Protein AF-A0A409XTR0-F1 (afdb_monomer_lite)

Sequence (160 aa):
MSTKPEEKLFWGDYSAGKKPHIWFHRLEGKFDNKTPVATKMYRFEKALEPGRWAELWFKNLPATSQVDWDALYTVFTVKWPLQKVVESTHEELLEKLHATMLNKVNIGGMVDRDGDKVYTHVAWADEVQALTDALDDANGYLIPQVHHNIRKKGFALRMS

pLDDT: mean 76.16, std 16.02, range [34.31, 94.94]

Secondary structure (DSSP, 8-state):
---PPP-PPB-SSGGGS--HHHHHHHHHTTS-TTS-HHHHHHHHHHTBPTTSHHHHHHHTS-GGGGT-HHHHHHHHHHHSPPPP-----HHHHHHHHHH----GGGTT-EEEETTEEEEHHHHHHHHHHHHHHHTT-TT--SHHHHGGGGPPPP------

Radius of gyration: 23.77 Å; chains: 1; bounding box: 60×41×59 Å

Organism: Psilocybe cyanescens (NCBI:txid93625)

Structure (mmCIF, N/CA/C/O backbone):
data_AF-A0A409XTR0-F1
#
_entry.id   AF-A0A409XTR0-F1
#
loop_
_atom_site.group_PDB
_atom_site.id
_atom_site.type_symbol
_atom_site.label_atom_id
_atom_site.label_alt_id
_atom_site.label_comp_id
_atom_site.label_asym_id
_atom_site.label_entity_id
_atom_site.label_seq_id
_atom_site.pdbx_PDB_ins_code
_atom_site.Cartn_x
_atom_site.Cartn_y
_atom_site.Cartn_z
_atom_site.occupancy
_atom_site.B_iso_or_equiv
_atom_site.auth_seq_id
_atom_site.auth_comp_id
_atom_site.auth_asym_id
_atom_site.auth_atom_id
_atom_site.pdbx_PDB_model_num
ATOM 1 N N . MET A 1 1 ? -22.143 16.266 -19.331 1.00 34.31 1 MET A N 1
ATOM 2 C CA . MET A 1 1 ? -20.789 15.695 -19.485 1.00 34.31 1 MET A CA 1
ATOM 3 C C . MET A 1 1 ? -20.308 15.281 -18.102 1.00 34.31 1 MET A C 1
ATOM 5 O O . MET A 1 1 ? -20.001 16.158 -17.309 1.00 34.31 1 MET A O 1
ATOM 9 N N . SER A 1 2 ? -20.332 13.987 -17.767 1.00 41.06 2 SER A N 1
ATOM 10 C CA . SER A 1 2 ? -19.719 13.502 -16.522 1.00 41.06 2 SER A CA 1
ATOM 11 C C . SER A 1 2 ? -18.208 13.602 -16.661 1.00 41.06 2 SER A C 1
ATOM 13 O O . SER A 1 2 ? -17.613 12.888 -17.467 1.00 41.06 2 SER A O 1
ATOM 15 N N . THR A 1 3 ? -17.591 14.504 -15.905 1.00 38.25 3 THR A N 1
ATOM 16 C CA . THR A 1 3 ? -16.141 14.560 -15.757 1.00 38.25 3 THR A CA 1
ATOM 17 C C . THR A 1 3 ? -15.700 13.281 -15.056 1.00 38.25 3 THR A C 1
ATOM 19 O O . THR A 1 3 ? -15.962 13.065 -13.874 1.00 38.25 3 THR A O 1
ATOM 22 N N . LYS A 1 4 ? -15.084 12.379 -15.822 1.00 35.50 4 LYS A N 1
ATOM 23 C CA . LYS A 1 4 ? -14.381 11.212 -15.290 1.00 35.50 4 LYS A CA 1
ATOM 24 C C . LYS A 1 4 ? -13.383 11.752 -14.253 1.00 35.50 4 LYS A C 1
ATOM 26 O O . LYS A 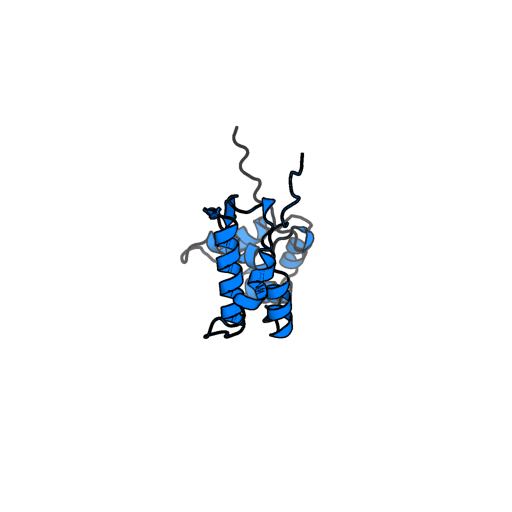1 4 ? -12.641 12.665 -14.615 1.00 35.50 4 LYS A O 1
ATOM 31 N N . PRO A 1 5 ? -13.390 11.292 -12.991 1.00 43.62 5 PRO A N 1
ATOM 32 C CA . PRO A 1 5 ? -12.438 11.794 -12.010 1.00 43.62 5 PRO A CA 1
ATOM 33 C C . PRO A 1 5 ? -11.033 11.564 -12.565 1.00 43.62 5 PRO A C 1
ATOM 35 O O . PRO A 1 5 ? -10.700 10.437 -12.935 1.00 43.62 5 PRO A O 1
ATOM 38 N N . GLU A 1 6 ? -10.258 12.642 -12.702 1.00 51.06 6 GLU A N 1
ATOM 39 C CA . GLU A 1 6 ? -8.883 12.565 -13.186 1.00 51.06 6 GLU A CA 1
ATOM 40 C C . GLU A 1 6 ? -8.128 11.556 -12.329 1.00 51.06 6 GLU A C 1
ATOM 42 O O . GLU A 1 6 ? -8.080 11.645 -11.096 1.00 51.06 6 GLU A O 1
ATOM 47 N N . GLU A 1 7 ? -7.586 10.545 -12.995 1.00 58.50 7 GLU A N 1
ATOM 48 C CA . GLU A 1 7 ? -6.818 9.508 -12.342 1.00 58.50 7 GLU A CA 1
ATOM 49 C C . GLU A 1 7 ? -5.511 10.136 -11.858 1.00 58.50 7 GLU A C 1
ATOM 51 O O . GLU A 1 7 ? -4.559 10.297 -12.613 1.00 58.50 7 GLU A O 1
ATOM 56 N N . LYS A 1 8 ? -5.503 10.578 -10.596 1.00 70.19 8 LYS A N 1
ATOM 57 C CA . LYS A 1 8 ? -4.366 11.286 -10.001 1.00 70.19 8 LYS A CA 1
ATOM 58 C C . LYS A 1 8 ? -3.101 10.437 -10.145 1.00 70.19 8 LYS A C 1
ATOM 60 O O . LYS A 1 8 ? -3.026 9.371 -9.522 1.00 70.19 8 LYS A O 1
ATOM 65 N N . LEU A 1 9 ? -2.109 10.944 -10.873 1.00 84.12 9 LEU A N 1
ATOM 66 C CA . LEU A 1 9 ? -0.785 10.338 -11.015 1.00 84.12 9 LEU A CA 1
ATOM 67 C C . LEU A 1 9 ? -0.054 10.268 -9.660 1.00 84.12 9 LEU A C 1
ATOM 69 O O . LEU A 1 9 ? -0.509 10.814 -8.641 1.00 84.12 9 LEU A O 1
ATOM 73 N N . PHE A 1 10 ? 1.044 9.517 -9.614 1.00 86.38 10 PHE A N 1
ATOM 74 C CA . PHE A 1 10 ? 1.884 9.377 -8.427 1.00 86.38 10 PHE A CA 1
ATOM 75 C C . PHE A 1 10 ? 3.092 10.299 -8.489 1.00 86.38 10 PHE A C 1
ATOM 77 O O . PHE A 1 10 ? 3.895 10.250 -9.417 1.00 86.38 10 PHE A O 1
ATOM 84 N N . TRP A 1 11 ? 3.202 11.153 -7.478 1.00 86.00 11 TRP A N 1
ATOM 85 C CA . TRP A 1 11 ? 4.204 12.214 -7.418 1.00 86.00 11 TRP A CA 1
ATOM 86 C C . TRP A 1 11 ? 5.481 11.761 -6.703 1.00 86.00 11 TRP A C 1
ATOM 88 O O . TRP A 1 11 ? 6.575 12.232 -7.022 1.00 86.00 11 TRP A O 1
ATOM 98 N N . GLY A 1 12 ? 5.357 10.805 -5.777 1.00 77.69 12 GLY A N 1
ATOM 99 C CA . GLY A 1 12 ? 6.469 10.296 -4.971 1.00 77.69 12 GLY A CA 1
ATOM 100 C C . GLY A 1 12 ? 6.767 11.108 -3.714 1.00 77.69 12 GLY A C 1
ATOM 101 O O . GLY A 1 12 ? 7.653 10.726 -2.953 1.00 77.69 12 GLY A O 1
ATOM 102 N N . ASP A 1 13 ? 6.032 12.188 -3.465 1.00 70.50 13 ASP A N 1
ATOM 103 C CA . ASP A 1 13 ? 6.020 12.909 -2.204 1.00 70.50 13 ASP A CA 1
ATOM 104 C C . ASP A 1 13 ? 4.766 12.518 -1.404 1.00 70.50 13 ASP A C 1
ATOM 106 O O . ASP A 1 13 ? 3.659 12.391 -1.927 1.00 70.50 13 ASP A O 1
ATOM 110 N N . TYR A 1 14 ? 4.921 12.306 -0.097 1.00 64.94 14 TYR A N 1
ATOM 111 C CA . TYR A 1 14 ? 3.816 11.964 0.815 1.00 64.94 14 TYR A CA 1
ATOM 112 C C . TYR A 1 14 ? 2.748 13.083 0.923 1.00 64.94 14 TYR A C 1
ATOM 114 O O . TYR A 1 14 ? 1.801 12.969 1.700 1.00 64.94 14 TYR A O 1
ATOM 122 N N . SER A 1 15 ? 2.882 14.159 0.139 1.00 54.28 15 SER A N 1
ATOM 123 C CA . SER A 1 15 ? 2.063 15.373 0.139 1.00 54.28 15 SER A CA 1
ATOM 124 C C . SER A 1 15 ? 0.622 15.140 -0.331 1.00 54.28 15 SER A C 1
ATOM 126 O O . SER A 1 15 ? -0.281 15.863 0.078 1.00 54.28 15 SER A O 1
ATOM 128 N N . ALA A 1 16 ? 0.371 14.095 -1.128 1.00 50.03 16 ALA A N 1
ATOM 129 C CA . ALA A 1 16 ? -0.965 13.772 -1.636 1.00 50.03 16 ALA A CA 1
ATOM 130 C C . ALA A 1 16 ? -1.805 12.878 -0.697 1.00 50.03 16 ALA A C 1
ATOM 132 O O . ALA A 1 16 ? -2.863 12.395 -1.109 1.00 50.03 16 ALA A O 1
ATOM 133 N N . GLY A 1 17 ? -1.325 12.569 0.517 1.00 51.88 17 GLY A N 1
ATOM 134 C CA . GLY A 1 17 ? -1.998 11.651 1.453 1.00 51.88 17 GLY A CA 1
ATOM 135 C C . GLY A 1 17 ? -2.097 10.199 0.956 1.00 51.88 17 GLY A C 1
ATOM 136 O O . GLY A 1 17 ? -2.753 9.361 1.573 1.00 51.88 17 GLY A O 1
ATOM 137 N N . LYS A 1 18 ? -1.452 9.871 -0.171 1.00 59.81 18 LYS A N 1
ATOM 138 C CA . LYS A 1 18 ? -1.415 8.519 -0.731 1.00 59.81 18 LYS A CA 1
ATOM 139 C C . LYS A 1 18 ? -0.289 7.735 -0.069 1.00 59.81 18 LYS A C 1
ATOM 141 O O . LYS A 1 18 ? 0.881 8.041 -0.277 1.00 59.81 18 LYS A O 1
ATOM 146 N N . LYS A 1 19 ? -0.638 6.683 0.672 1.00 78.81 19 LYS A N 1
ATOM 147 C CA . LYS A 1 19 ? 0.328 5.671 1.118 1.00 78.81 19 LYS A CA 1
ATOM 148 C C . LYS A 1 19 ? 0.930 5.001 -0.137 1.00 78.81 19 LYS A C 1
ATOM 150 O O . LYS A 1 19 ? 0.154 4.403 -0.888 1.00 78.81 19 LYS A O 1
ATOM 155 N N . PRO A 1 20 ? 2.251 5.094 -0.395 1.00 85.69 20 PRO A N 1
ATOM 156 C CA . PRO A 1 20 ? 2.866 4.632 -1.647 1.00 85.69 20 PRO A CA 1
ATOM 157 C C . PRO A 1 20 ? 2.505 3.189 -2.022 1.00 85.69 20 PRO A C 1
ATOM 159 O O . PRO A 1 20 ? 2.117 2.924 -3.156 1.00 85.69 20 PRO A O 1
ATOM 162 N N . HIS A 1 21 ? 2.500 2.284 -1.043 1.00 86.00 21 HIS A N 1
ATOM 163 C CA . HIS A 1 21 ? 2.123 0.882 -1.245 1.00 86.00 21 HIS A CA 1
ATOM 164 C C . HIS A 1 21 ? 0.639 0.673 -1.569 1.00 86.00 21 HIS A C 1
ATOM 166 O O . HIS A 1 21 ? 0.307 -0.167 -2.397 1.00 86.00 21 HIS A O 1
ATOM 172 N N . ILE A 1 22 ? -0.266 1.472 -0.991 1.00 84.75 22 ILE A N 1
ATOM 173 C CA . ILE A 1 22 ? -1.693 1.417 -1.351 1.00 84.75 22 ILE A CA 1
ATOM 174 C C . ILE A 1 22 ? -1.894 1.861 -2.799 1.00 84.75 22 ILE A C 1
ATOM 176 O O . ILE A 1 22 ? -2.700 1.281 -3.521 1.00 84.75 22 ILE A O 1
ATOM 180 N N . TRP A 1 23 ? -1.163 2.885 -3.241 1.00 87.62 23 TRP A N 1
ATOM 181 C CA . TRP A 1 23 ? -1.201 3.293 -4.640 1.00 87.62 23 TRP A CA 1
ATOM 182 C C . TRP A 1 23 ? -0.642 2.202 -5.566 1.00 87.62 23 TRP A C 1
ATOM 184 O O . TRP A 1 23 ? -1.291 1.885 -6.562 1.00 87.62 23 TRP A O 1
ATOM 194 N N . PHE A 1 24 ? 0.493 1.591 -5.209 1.00 89.75 24 PHE A N 1
ATOM 195 C CA . PHE A 1 24 ? 1.104 0.517 -5.994 1.00 89.75 24 PHE A CA 1
ATOM 196 C C . PHE A 1 24 ? 0.152 -0.679 -6.138 1.00 89.75 24 PHE A C 1
ATOM 198 O O . PHE A 1 24 ? -0.128 -1.103 -7.256 1.00 89.75 24 PHE A O 1
ATOM 205 N N . HIS A 1 25 ? -0.448 -1.155 -5.041 1.00 88.69 25 HIS A N 1
ATOM 206 C CA . HIS A 1 25 ? -1.416 -2.257 -5.089 1.00 88.69 25 HIS A CA 1
ATOM 207 C C . HIS A 1 25 ? -2.686 -1.915 -5.873 1.00 88.69 25 HIS A C 1
ATOM 209 O O . HIS A 1 25 ? -3.231 -2.769 -6.565 1.00 88.69 25 HIS A O 1
ATOM 215 N N . ARG A 1 26 ? -3.163 -0.664 -5.827 1.00 88.31 26 ARG A N 1
ATOM 216 C CA . ARG A 1 26 ? -4.296 -0.233 -6.666 1.00 88.31 26 ARG A CA 1
ATOM 217 C C . ARG A 1 26 ? -3.962 -0.251 -8.152 1.00 88.31 26 ARG A C 1
ATOM 219 O O . ARG A 1 26 ? -4.852 -0.499 -8.959 1.00 88.31 26 ARG A O 1
ATOM 226 N N . LEU A 1 27 ? -2.722 0.059 -8.523 1.00 90.00 27 LEU A N 1
ATOM 227 C CA . LEU A 1 27 ? -2.262 -0.070 -9.902 1.00 90.00 27 LEU A CA 1
ATOM 228 C C . LEU A 1 27 ? -2.157 -1.547 -10.291 1.00 90.00 27 LEU A C 1
ATOM 230 O O . LEU A 1 27 ? -2.672 -1.934 -11.335 1.00 90.00 27 LEU A O 1
ATOM 234 N N . GLU A 1 28 ? -1.537 -2.357 -9.437 1.00 89.94 28 GLU A N 1
ATOM 235 C CA . GLU A 1 28 ? -1.353 -3.791 -9.646 1.00 89.94 28 GLU A CA 1
ATOM 236 C C . GLU A 1 28 ? -2.679 -4.545 -9.780 1.00 89.94 28 GLU A C 1
ATOM 238 O O . GLU A 1 28 ? -2.824 -5.364 -10.682 1.00 89.94 28 GLU A O 1
ATOM 243 N N . GLY A 1 29 ? -3.681 -4.204 -8.965 1.00 89.81 29 GLY A N 1
ATOM 244 C CA . GLY A 1 29 ? -5.018 -4.798 -9.014 1.00 89.81 29 GLY A CA 1
ATOM 245 C C . GLY A 1 29 ? -5.801 -4.517 -10.303 1.00 89.81 29 GLY A C 1
ATOM 246 O O . GLY A 1 29 ? -6.873 -5.080 -10.498 1.00 89.81 29 GLY A O 1
ATOM 247 N N . LYS A 1 30 ? -5.288 -3.662 -11.201 1.00 89.88 30 LYS A N 1
ATOM 248 C CA . LYS A 1 30 ? -5.836 -3.486 -12.558 1.00 89.88 30 LYS A CA 1
ATOM 249 C C . LYS A 1 30 ? -5.333 -4.541 -13.541 1.00 89.88 30 LYS A C 1
ATOM 251 O O . LYS A 1 30 ? -5.804 -4.575 -14.677 1.00 89.88 30 LYS A O 1
ATOM 256 N N . PHE A 1 31 ? -4.347 -5.337 -13.145 1.00 92.25 31 PHE A N 1
ATOM 257 C CA . PHE A 1 31 ? -3.765 -6.390 -13.959 1.00 92.25 31 PHE A CA 1
ATOM 258 C C . PHE A 1 31 ? -4.299 -7.745 -13.517 1.00 92.25 31 PHE A C 1
ATOM 260 O O . PHE A 1 31 ? -4.556 -7.983 -12.340 1.00 92.25 31 PHE A O 1
ATOM 267 N N . ASP A 1 32 ? -4.426 -8.653 -14.474 1.00 91.19 32 ASP A N 1
ATOM 268 C CA . ASP A 1 32 ? -4.671 -10.061 -14.194 1.00 91.19 32 ASP A CA 1
ATOM 269 C C . ASP A 1 32 ? -3.353 -10.859 -14.206 1.00 91.19 32 ASP A C 1
ATOM 271 O O . ASP A 1 32 ? -2.265 -10.342 -14.490 1.00 91.19 32 ASP A O 1
ATOM 275 N N . ASN A 1 33 ? -3.447 -12.156 -13.917 1.00 86.75 33 ASN A N 1
ATOM 276 C CA . ASN A 1 33 ? -2.305 -13.072 -13.923 1.00 86.75 33 ASN A CA 1
ATOM 277 C C . ASN A 1 33 ? -1.728 -13.356 -15.324 1.00 86.75 33 ASN A C 1
ATOM 279 O O . ASN A 1 33 ? -0.684 -13.994 -15.427 1.00 86.75 33 ASN A O 1
ATOM 283 N N . LYS A 1 34 ? -2.386 -12.901 -16.396 1.00 92.69 34 LYS A N 1
ATOM 284 C CA . LYS A 1 34 ? -1.945 -13.074 -17.789 1.00 92.69 34 LYS A CA 1
ATOM 285 C C . LYS A 1 34 ? -1.310 -11.810 -18.359 1.00 92.69 34 LYS A C 1
ATOM 287 O O . LYS A 1 34 ? -0.721 -11.858 -19.437 1.00 92.69 34 LYS A O 1
ATOM 292 N N . THR A 1 35 ? -1.427 -10.686 -17.658 1.0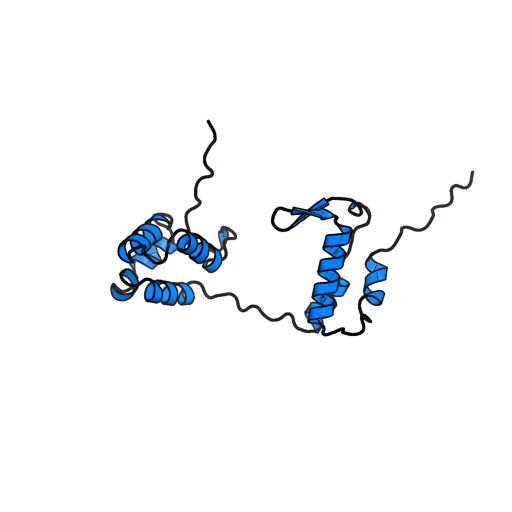0 93.38 35 THR A N 1
ATOM 293 C CA . THR A 1 35 ? -0.925 -9.395 -18.113 1.00 93.38 35 THR A CA 1
ATOM 294 C C . THR A 1 35 ? 0.604 -9.443 -18.231 1.00 93.38 35 THR A C 1
ATOM 296 O O . THR A 1 35 ? 1.282 -9.665 -17.221 1.00 93.38 35 THR A O 1
ATOM 299 N N . PRO A 1 36 ? 1.176 -9.205 -19.429 1.00 94.94 36 PRO A N 1
ATOM 300 C CA . PRO A 1 36 ? 2.620 -9.261 -19.631 1.00 94.94 36 PRO A CA 1
ATOM 301 C C . PRO A 1 36 ? 3.363 -8.241 -18.768 1.00 94.94 36 PRO A C 1
ATOM 303 O O . PRO A 1 36 ? 2.913 -7.103 -18.621 1.00 94.94 36 PRO A O 1
ATOM 306 N N . VAL A 1 37 ? 4.548 -8.605 -18.267 1.00 93.44 37 VAL A N 1
ATOM 307 C CA . VAL A 1 37 ? 5.383 -7.710 -17.442 1.00 93.44 37 VAL A CA 1
ATOM 308 C C . VAL A 1 37 ? 5.671 -6.394 -18.165 1.00 93.44 37 VAL A C 1
ATOM 310 O O . VAL A 1 37 ? 5.490 -5.331 -17.582 1.00 93.44 37 VAL A O 1
ATOM 313 N N . ALA A 1 38 ? 5.993 -6.436 -19.461 1.00 93.19 38 ALA A N 1
ATOM 314 C CA . ALA A 1 38 ? 6.206 -5.232 -20.267 1.00 93.19 38 ALA A CA 1
ATOM 315 C C . ALA A 1 38 ? 4.993 -4.279 -20.250 1.00 93.19 38 ALA A C 1
ATOM 317 O O . ALA A 1 38 ? 5.152 -3.061 -20.178 1.00 93.19 38 ALA A O 1
ATOM 318 N N . THR A 1 39 ? 3.771 -4.821 -20.260 1.00 93.75 39 THR A N 1
ATOM 319 C CA . THR A 1 39 ? 2.545 -4.022 -20.138 1.00 93.75 39 THR A CA 1
ATOM 320 C C . THR A 1 39 ? 2.413 -3.417 -18.746 1.00 93.75 39 THR A C 1
ATOM 322 O O . THR A 1 39 ? 2.061 -2.243 -18.639 1.00 93.75 39 THR A O 1
ATOM 325 N N . LYS A 1 40 ? 2.723 -4.175 -17.688 1.00 93.94 40 LYS A N 1
ATOM 326 C CA . LYS A 1 40 ? 2.713 -3.663 -16.310 1.00 93.94 40 LYS A CA 1
ATOM 327 C C . LYS A 1 40 ? 3.714 -2.516 -16.141 1.00 93.94 40 LYS A C 1
ATOM 329 O O . LYS A 1 40 ? 3.331 -1.456 -15.655 1.00 93.94 40 LYS A O 1
ATOM 334 N N . MET A 1 41 ? 4.943 -2.678 -16.638 1.00 93.31 41 MET A N 1
ATOM 335 C CA . MET A 1 41 ? 5.996 -1.652 -16.579 1.00 93.31 41 MET A CA 1
ATOM 336 C C . MET A 1 41 ? 5.610 -0.385 -17.344 1.00 93.31 41 MET A C 1
ATOM 338 O O . MET A 1 41 ? 5.695 0.712 -16.797 1.00 93.31 41 MET A O 1
ATOM 342 N N . TYR A 1 42 ? 5.086 -0.529 -18.565 1.00 93.12 42 TYR A N 1
ATOM 343 C CA . TYR A 1 42 ? 4.567 0.606 -19.331 1.00 93.12 42 TYR A CA 1
ATOM 344 C C . TYR A 1 42 ? 3.466 1.354 -18.565 1.00 93.12 42 TYR A C 1
ATOM 346 O O . TYR A 1 42 ? 3.459 2.581 -18.492 1.00 93.12 42 TYR A O 1
ATOM 354 N N . ARG A 1 43 ? 2.521 0.620 -17.966 1.00 93.06 43 ARG A N 1
ATOM 355 C CA . ARG A 1 43 ? 1.423 1.211 -17.190 1.00 93.06 43 ARG A CA 1
ATOM 356 C C . ARG A 1 43 ? 1.916 1.884 -15.913 1.00 93.06 43 ARG A C 1
ATOM 358 O O . ARG A 1 43 ? 1.370 2.925 -15.562 1.00 93.06 43 ARG A O 1
ATOM 365 N N . PHE A 1 44 ? 2.928 1.322 -15.257 1.00 93.69 44 PHE A N 1
ATOM 366 C CA . PHE A 1 44 ? 3.578 1.928 -14.102 1.00 93.69 44 PHE A CA 1
ATOM 367 C C . PHE A 1 44 ? 4.207 3.266 -14.461 1.00 93.69 44 PHE A C 1
ATOM 369 O O . PHE A 1 44 ? 3.853 4.265 -13.846 1.00 93.69 44 PHE A O 1
ATOM 376 N N . GLU A 1 45 ? 5.038 3.311 -15.504 1.00 93.12 45 GLU A N 1
ATOM 377 C CA . GLU A 1 45 ? 5.670 4.548 -15.970 1.00 93.12 45 GLU A CA 1
ATOM 378 C C . GLU A 1 45 ? 4.625 5.628 -16.292 1.00 93.12 45 GLU A C 1
ATOM 380 O O . GLU A 1 45 ? 4.753 6.769 -15.857 1.00 93.12 45 GLU A O 1
ATOM 385 N N . LYS A 1 46 ? 3.534 5.263 -16.984 1.00 92.38 46 LYS A N 1
ATOM 386 C CA . LYS A 1 46 ? 2.433 6.192 -17.303 1.00 92.38 46 LYS A CA 1
ATOM 387 C C . LYS A 1 46 ? 1.611 6.640 -16.101 1.00 92.38 46 LYS A C 1
ATOM 389 O O . LYS A 1 46 ? 0.874 7.614 -16.219 1.00 92.38 46 LYS A O 1
ATOM 394 N N . ALA A 1 47 ? 1.707 5.941 -14.977 1.00 90.38 47 ALA A N 1
ATOM 395 C CA . ALA A 1 47 ? 1.023 6.306 -13.747 1.00 90.38 47 ALA A CA 1
ATOM 396 C C . ALA A 1 47 ? 1.870 7.234 -12.852 1.00 90.38 47 ALA A C 1
ATOM 398 O O . ALA A 1 47 ? 1.375 7.697 -11.819 1.00 90.38 47 ALA A O 1
ATOM 399 N N . LEU A 1 48 ? 3.116 7.530 -13.240 1.00 91.25 48 LEU A N 1
ATOM 400 C CA . LEU A 1 48 ? 3.978 8.510 -12.581 1.00 91.25 48 LEU A CA 1
ATOM 401 C C . LEU A 1 48 ? 3.727 9.910 -13.143 1.00 91.25 48 LEU A C 1
ATOM 403 O O . LEU A 1 48 ? 3.476 10.083 -14.333 1.00 91.25 48 LEU A O 1
ATOM 407 N N . GLU A 1 49 ? 3.809 10.922 -12.284 1.00 88.06 49 GLU A N 1
ATOM 408 C CA . GLU A 1 49 ? 3.679 12.315 -12.711 1.00 88.06 49 GLU A CA 1
ATOM 409 C C . GLU A 1 49 ? 4.955 12.784 -13.428 1.00 88.06 49 GLU A C 1
ATOM 411 O O . GLU A 1 49 ? 6.039 12.729 -12.830 1.00 88.06 49 GLU A O 1
ATOM 416 N N . PRO A 1 50 ? 4.849 13.271 -14.679 1.00 86.69 50 PRO A N 1
ATOM 417 C CA . PRO A 1 50 ? 5.996 13.749 -15.437 1.00 86.69 50 PRO A CA 1
ATOM 418 C C . PRO A 1 50 ? 6.779 14.843 -14.705 1.00 86.69 50 PRO A C 1
ATOM 420 O O . PRO A 1 50 ? 6.209 15.791 -14.163 1.00 86.69 50 PRO A O 1
ATOM 423 N N . GLY A 1 51 ? 8.107 14.724 -14.689 1.00 84.81 51 GLY A N 1
ATOM 424 C CA . GLY A 1 51 ? 9.005 15.709 -14.082 1.00 84.81 51 GLY A CA 1
ATOM 425 C C . GLY A 1 51 ? 8.981 15.751 -12.550 1.00 84.81 51 GLY A C 1
ATOM 426 O O . GLY A 1 51 ? 9.630 16.613 -11.955 1.00 84.81 51 GLY A O 1
ATOM 427 N N . ARG A 1 52 ? 8.258 14.837 -11.887 1.00 86.81 52 ARG A N 1
ATOM 428 C CA . ARG A 1 52 ? 8.247 14.717 -10.422 1.00 86.81 52 ARG A CA 1
ATOM 429 C C . ARG A 1 52 ? 9.201 13.641 -9.918 1.00 86.81 52 ARG A C 1
ATOM 431 O O . ARG A 1 52 ? 9.754 12.836 -10.667 1.00 86.81 52 ARG A O 1
ATOM 438 N N . TRP A 1 53 ? 9.365 13.631 -8.597 1.00 86.81 53 TRP A N 1
ATOM 439 C CA . TRP A 1 53 ? 10.280 12.762 -7.866 1.00 86.81 53 TRP A CA 1
ATOM 440 C C . TRP A 1 53 ? 10.129 11.280 -8.213 1.00 86.81 53 TRP A C 1
ATOM 442 O O . TRP A 1 53 ? 11.144 10.608 -8.382 1.00 86.81 53 TRP A O 1
ATOM 452 N N . ALA A 1 54 ? 8.900 10.769 -8.342 1.00 89.12 54 ALA A N 1
ATOM 453 C CA . ALA A 1 54 ? 8.682 9.360 -8.665 1.00 89.12 54 ALA A CA 1
ATOM 454 C C . ALA A 1 54 ? 9.156 8.983 -10.077 1.00 89.12 54 ALA A C 1
ATOM 456 O O . ALA A 1 54 ? 9.816 7.959 -10.238 1.00 89.12 54 ALA A O 1
ATOM 457 N N . GLU A 1 55 ? 8.869 9.809 -11.088 1.00 91.94 55 GLU A N 1
ATOM 458 C CA . GLU A 1 55 ? 9.303 9.550 -12.467 1.00 91.94 55 GLU A CA 1
ATOM 459 C C . GLU A 1 55 ? 10.828 9.640 -12.591 1.00 91.94 55 GLU A C 1
ATOM 461 O O . GLU A 1 55 ? 11.465 8.752 -13.161 1.00 91.94 55 GLU A O 1
ATOM 466 N N . LEU A 1 56 ? 11.429 10.679 -12.002 1.00 91.19 56 LEU A N 1
ATOM 467 C CA . LEU A 1 56 ? 12.881 10.844 -11.983 1.00 91.19 56 LEU A CA 1
ATOM 468 C C . LEU A 1 56 ? 13.568 9.679 -11.266 1.00 91.19 56 LEU A C 1
ATOM 470 O O . LEU A 1 56 ? 14.607 9.206 -11.717 1.00 91.19 56 LEU A O 1
ATOM 474 N N . TRP A 1 57 ? 12.996 9.192 -10.165 1.00 93.81 57 TRP A N 1
ATOM 475 C CA . TRP A 1 57 ? 13.503 8.007 -9.480 1.00 93.81 57 TRP A CA 1
ATOM 476 C C . TR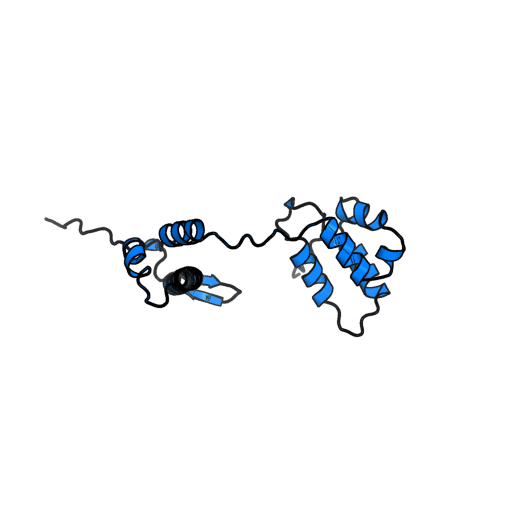P A 1 57 ? 13.432 6.763 -10.372 1.00 93.81 57 TRP A C 1
ATOM 478 O O . TRP A 1 57 ? 14.443 6.083 -10.521 1.00 93.81 57 TRP A O 1
ATOM 488 N N . PHE A 1 58 ? 12.284 6.502 -11.004 1.00 92.81 58 PHE A N 1
ATOM 489 C CA . PHE A 1 58 ? 12.085 5.322 -11.847 1.00 92.81 58 PHE A CA 1
ATOM 490 C C . PHE A 1 58 ? 13.060 5.290 -13.032 1.00 92.81 58 PHE A C 1
ATOM 492 O O . PHE A 1 58 ? 13.701 4.270 -13.270 1.00 92.81 58 PHE A O 1
ATOM 499 N N . LYS A 1 59 ? 13.255 6.428 -13.713 1.00 91.69 59 LYS A N 1
ATOM 500 C CA . LYS A 1 59 ? 14.195 6.554 -14.843 1.00 91.69 59 LYS A CA 1
ATOM 501 C C . LYS A 1 59 ? 15.658 6.308 -14.457 1.00 91.69 59 LYS A C 1
ATOM 503 O O . LYS A 1 59 ? 16.447 5.916 -15.309 1.00 91.69 59 LYS A O 1
ATOM 508 N N . ASN A 1 60 ? 16.013 6.523 -13.190 1.00 93.62 60 ASN A N 1
ATOM 509 C CA . ASN A 1 60 ? 17.366 6.317 -12.668 1.00 93.62 60 ASN A CA 1
ATOM 510 C C . ASN A 1 60 ? 17.595 4.904 -12.097 1.00 93.62 60 ASN A C 1
ATOM 512 O O . ASN A 1 60 ? 18.677 4.628 -11.575 1.00 93.62 60 ASN A O 1
ATOM 516 N N . LEU A 1 61 ? 16.604 4.008 -12.161 1.00 92.94 61 LEU A N 1
ATOM 517 C CA . LEU A 1 61 ? 16.771 2.626 -11.713 1.00 92.94 61 LEU A CA 1
ATOM 518 C C . LEU A 1 61 ? 17.658 1.818 -12.674 1.00 92.94 61 LEU A C 1
ATOM 520 O O . LEU A 1 61 ? 17.629 2.062 -13.882 1.00 92.94 61 LEU A O 1
ATOM 524 N N . PRO A 1 62 ? 18.384 0.797 -12.185 1.00 90.62 62 PRO A N 1
ATOM 525 C CA . PRO A 1 62 ? 19.068 -0.162 -13.047 1.00 90.62 62 PRO A CA 1
ATOM 526 C C . PRO A 1 62 ? 18.102 -0.839 -14.029 1.00 90.62 62 PRO A C 1
ATOM 528 O O . PRO A 1 62 ? 16.954 -1.114 -13.681 1.00 90.62 62 PRO A O 1
ATOM 531 N N . ALA A 1 63 ? 18.582 -1.184 -15.229 1.00 87.62 63 ALA A N 1
ATOM 532 C CA . ALA A 1 63 ? 17.762 -1.821 -16.266 1.00 87.62 63 ALA A CA 1
ATOM 533 C C . ALA A 1 63 ? 17.087 -3.120 -15.785 1.00 87.62 63 ALA A C 1
ATOM 535 O O . ALA A 1 63 ? 15.956 -3.405 -16.164 1.00 87.62 63 ALA A O 1
ATOM 536 N N . THR A 1 64 ? 17.742 -3.870 -14.893 1.00 85.19 64 THR A N 1
ATOM 537 C CA . THR A 1 64 ? 17.192 -5.083 -14.267 1.00 85.19 64 THR A CA 1
ATOM 538 C C . THR A 1 64 ? 15.920 -4.806 -13.462 1.00 85.19 64 THR A C 1
ATOM 540 O O . THR A 1 64 ? 14.983 -5.593 -13.518 1.00 85.19 64 THR A O 1
ATOM 543 N N . SER A 1 65 ? 15.836 -3.662 -12.780 1.00 86.94 65 SER A N 1
ATOM 544 C CA . SER A 1 65 ? 14.644 -3.223 -12.041 1.00 86.94 65 SER A CA 1
ATOM 545 C C . SER A 1 65 ? 13.581 -2.571 -12.935 1.00 86.94 65 SER A C 1
ATOM 547 O O . SER A 1 65 ? 12.494 -2.266 -12.455 1.00 86.94 65 SER A O 1
ATOM 549 N N . GLN A 1 66 ? 13.880 -2.341 -14.220 1.00 87.31 66 GLN A N 1
ATOM 550 C CA . GLN A 1 66 ? 12.958 -1.758 -15.204 1.00 87.31 66 GLN A CA 1
ATOM 551 C C . GLN A 1 66 ? 12.316 -2.798 -16.139 1.00 87.31 66 GLN A C 1
ATOM 553 O O . GLN A 1 66 ? 11.455 -2.450 -16.946 1.00 87.31 66 GLN A O 1
ATOM 558 N N . VAL A 1 67 ? 12.679 -4.078 -16.017 1.00 90.44 67 VAL A N 1
ATOM 559 C CA . VAL A 1 67 ? 12.116 -5.167 -16.840 1.00 90.44 67 VAL A CA 1
ATOM 560 C C . VAL A 1 67 ? 11.451 -6.273 -16.027 1.00 90.44 67 VAL A C 1
ATOM 562 O O . VAL A 1 67 ? 10.829 -7.158 -16.610 1.00 90.44 67 VAL A O 1
ATOM 565 N N . ASP A 1 68 ? 11.552 -6.210 -14.702 1.00 92.44 68 ASP A N 1
ATOM 566 C CA . ASP A 1 68 ? 11.000 -7.194 -13.780 1.00 92.44 68 ASP A CA 1
ATOM 567 C C . ASP A 1 68 ? 10.112 -6.503 -12.734 1.00 92.44 68 ASP A C 1
ATOM 569 O O . ASP A 1 68 ? 10.504 -5.506 -12.121 1.00 92.44 68 ASP A O 1
ATOM 573 N N . TRP A 1 69 ? 8.886 -7.007 -12.578 1.00 93.19 69 TRP A N 1
ATOM 574 C CA . TRP A 1 69 ? 7.867 -6.389 -11.725 1.00 93.19 69 TRP A CA 1
ATOM 575 C C . TRP A 1 69 ? 8.187 -6.546 -10.234 1.00 93.19 69 TRP A C 1
ATOM 577 O O . TRP A 1 69 ? 7.989 -5.610 -9.458 1.00 93.19 69 TRP A O 1
ATOM 587 N N . ASP A 1 70 ? 8.741 -7.692 -9.841 1.00 91.88 70 ASP A N 1
ATOM 588 C CA . ASP A 1 70 ? 9.075 -7.988 -8.449 1.00 91.88 70 ASP A CA 1
ATOM 589 C C . ASP A 1 70 ? 10.343 -7.231 -8.032 1.00 91.88 70 ASP A C 1
ATOM 591 O O . ASP A 1 70 ? 10.425 -6.670 -6.933 1.00 91.88 70 ASP A O 1
ATOM 595 N N . ALA A 1 71 ? 11.315 -7.114 -8.941 1.00 92.69 71 ALA A N 1
ATOM 596 C CA . ALA A 1 71 ? 12.491 -6.273 -8.761 1.00 92.69 71 ALA A CA 1
ATOM 597 C C . ALA A 1 71 ? 12.103 -4.794 -8.636 1.00 92.69 71 ALA A C 1
ATOM 599 O O . ALA A 1 71 ? 12.646 -4.101 -7.770 1.00 92.69 71 ALA A O 1
ATOM 600 N N . LEU A 1 72 ? 11.144 -4.318 -9.444 1.00 94.44 72 LEU A N 1
ATOM 601 C CA . LEU A 1 72 ? 10.589 -2.969 -9.322 1.00 94.44 72 LEU A CA 1
ATOM 602 C C . LEU A 1 72 ? 9.935 -2.763 -7.952 1.00 94.44 72 LEU A C 1
ATOM 604 O O . LEU A 1 72 ? 10.219 -1.769 -7.284 1.00 94.44 72 LEU A O 1
ATOM 608 N N . TYR A 1 73 ? 9.084 -3.692 -7.511 1.00 92.56 73 TYR A N 1
ATOM 609 C CA . TYR A 1 73 ? 8.434 -3.592 -6.204 1.00 92.56 73 TYR A CA 1
ATOM 610 C C . TYR A 1 73 ? 9.449 -3.597 -5.051 1.00 92.56 73 TYR A C 1
ATOM 612 O O . TYR A 1 73 ? 9.315 -2.842 -4.083 1.00 92.56 73 TYR A O 1
ATOM 620 N N . THR A 1 74 ? 10.521 -4.377 -5.180 1.00 91.75 74 THR A N 1
ATOM 621 C CA . THR A 1 74 ? 11.617 -4.412 -4.206 1.00 91.75 74 THR A CA 1
ATOM 622 C C . THR A 1 74 ? 12.287 -3.044 -4.074 1.00 91.75 74 THR A C 1
ATOM 624 O O . THR A 1 74 ? 12.355 -2.488 -2.975 1.00 91.75 74 THR A O 1
ATOM 627 N N . VAL A 1 75 ? 12.735 -2.446 -5.184 1.00 93.62 75 VAL A N 1
ATOM 628 C CA . VAL A 1 75 ? 13.377 -1.119 -5.141 1.00 93.62 75 VAL A CA 1
ATOM 629 C C . VAL A 1 75 ? 12.394 -0.010 -4.762 1.00 93.62 75 VAL A C 1
ATOM 631 O O . VAL A 1 75 ? 12.788 0.961 -4.114 1.00 93.62 75 VAL A O 1
ATOM 634 N N . PHE A 1 76 ? 11.111 -0.163 -5.103 1.00 92.19 76 PHE A N 1
ATOM 635 C CA . PHE A 1 76 ? 10.038 0.736 -4.679 1.00 92.19 76 PHE A CA 1
ATOM 636 C C . PHE A 1 76 ? 9.890 0.736 -3.156 1.00 92.19 76 PHE A C 1
ATOM 638 O O . PHE A 1 76 ? 9.871 1.802 -2.547 1.00 92.19 76 PHE A O 1
ATOM 645 N N . THR A 1 77 ? 9.871 -0.445 -2.536 1.00 88.75 77 THR A N 1
ATOM 646 C CA . THR A 1 77 ? 9.784 -0.609 -1.077 1.00 88.75 77 THR A CA 1
ATOM 647 C C . THR A 1 77 ? 10.997 -0.006 -0.367 1.00 88.75 77 THR A C 1
ATOM 649 O O . THR A 1 77 ? 10.859 0.595 0.693 1.00 88.75 77 THR A O 1
ATOM 652 N N . VAL A 1 78 ? 12.193 -0.102 -0.957 1.00 88.12 78 VAL A N 1
ATOM 653 C CA . VAL A 1 78 ? 13.390 0.569 -0.419 1.00 88.12 78 VAL A CA 1
ATOM 654 C C . VAL A 1 78 ? 13.246 2.093 -0.481 1.00 88.12 78 VAL A C 1
ATOM 656 O O . VAL A 1 78 ? 13.621 2.791 0.461 1.00 88.12 78 VAL A O 1
ATOM 659 N N . LYS A 1 79 ? 12.705 2.629 -1.583 1.00 89.44 79 LYS A N 1
ATOM 660 C CA . LYS A 1 79 ? 12.551 4.077 -1.779 1.00 89.44 79 LYS A CA 1
ATOM 661 C C . LYS A 1 79 ? 11.437 4.680 -0.921 1.00 89.44 79 LYS A C 1
ATOM 663 O O . LYS A 1 79 ? 11.605 5.784 -0.399 1.00 89.44 79 LYS A O 1
ATOM 668 N N . TRP A 1 80 ? 10.325 3.969 -0.781 1.00 88.44 80 TRP A N 1
ATOM 669 C CA . TRP A 1 80 ? 9.182 4.342 0.044 1.00 88.44 80 TRP A CA 1
ATOM 670 C C . TRP A 1 80 ? 8.887 3.218 1.037 1.00 88.44 80 TRP A C 1
ATOM 672 O O . TRP A 1 80 ? 8.002 2.414 0.771 1.00 88.44 80 TRP A O 1
ATOM 682 N N . PRO A 1 81 ? 9.604 3.152 2.172 1.00 82.38 81 PRO A N 1
ATOM 683 C CA . PRO A 1 81 ? 9.410 2.091 3.151 1.00 82.38 81 PRO A CA 1
ATOM 684 C C . PRO A 1 81 ? 7.961 1.998 3.622 1.00 82.38 81 PRO A C 1
ATOM 686 O O . PRO A 1 81 ? 7.321 3.017 3.909 1.00 82.38 81 PRO A O 1
ATOM 689 N N . LEU A 1 82 ? 7.465 0.767 3.777 1.00 74.00 82 LEU A N 1
ATOM 690 C CA . LEU A 1 82 ? 6.268 0.520 4.570 1.00 74.00 82 LEU A CA 1
ATOM 691 C C . LEU A 1 82 ? 6.498 1.139 5.948 1.00 74.00 82 LEU A C 1
ATOM 693 O O . LEU A 1 82 ? 7.460 0.800 6.641 1.00 74.00 82 LEU A O 1
ATOM 697 N N . GLN A 1 83 ? 5.619 2.058 6.346 1.00 63.66 83 GLN A N 1
ATOM 698 C CA . GLN A 1 83 ? 5.570 2.467 7.740 1.00 63.66 83 GLN A CA 1
ATOM 699 C C . GLN A 1 83 ? 5.354 1.192 8.547 1.00 63.66 83 GLN A C 1
ATOM 701 O O . GLN A 1 83 ? 4.393 0.462 8.284 1.00 63.66 83 GLN A O 1
ATOM 706 N N . LYS A 1 84 ? 6.267 0.897 9.480 1.00 54.72 84 LYS A N 1
ATOM 707 C CA . LYS A 1 84 ? 6.028 -0.166 10.451 1.00 54.72 84 LYS A CA 1
ATOM 708 C C . LYS A 1 84 ? 4.664 0.123 11.061 1.00 54.72 84 LYS A C 1
ATOM 710 O O . LYS A 1 84 ? 4.445 1.224 11.566 1.00 54.72 84 LYS A O 1
ATOM 715 N N . VAL A 1 85 ? 3.760 -0.847 10.981 1.00 51.22 85 VAL A N 1
ATOM 716 C CA . VAL A 1 85 ? 2.648 -0.897 11.920 1.00 51.22 85 VAL A CA 1
ATOM 717 C C . VAL A 1 85 ? 3.339 -1.065 13.263 1.00 51.22 85 VAL A C 1
ATOM 719 O O . VAL A 1 85 ? 3.830 -2.142 13.584 1.00 51.22 85 VAL A O 1
ATOM 722 N N . VAL A 1 86 ? 3.550 0.046 13.961 1.00 47.50 86 VAL A N 1
ATOM 723 C CA . VAL A 1 86 ? 3.873 -0.017 15.375 1.00 47.50 86 VAL A CA 1
ATOM 724 C C . VAL A 1 86 ? 2.604 -0.593 15.971 1.00 47.50 86 VAL A C 1
ATOM 726 O O . VAL A 1 86 ? 1.552 0.043 15.889 1.00 47.50 86 VAL A O 1
ATOM 729 N N . GLU A 1 87 ? 2.672 -1.845 16.421 1.00 56.78 87 GLU A N 1
ATOM 730 C CA . GLU A 1 87 ? 1.638 -2.380 17.295 1.00 56.78 87 GLU A CA 1
ATOM 731 C C . GLU A 1 87 ? 1.510 -1.366 18.421 1.00 56.78 87 GLU A C 1
ATOM 733 O O . GLU A 1 87 ? 2.499 -1.079 19.101 1.00 56.78 87 GLU A O 1
ATOM 738 N N . SER A 1 88 ? 0.342 -0.726 18.507 1.00 60.91 88 SER A N 1
ATOM 739 C CA . SER A 1 88 ? 0.086 0.233 19.567 1.00 60.91 88 SER A CA 1
ATOM 740 C C . SER A 1 88 ? 0.420 -0.463 20.872 1.00 60.91 88 SER A C 1
ATOM 742 O O . SER A 1 88 ? -0.059 -1.568 21.132 1.00 60.91 88 SER A O 1
ATOM 744 N N . THR A 1 89 ? 1.304 0.147 21.650 1.00 74.38 89 THR A N 1
ATOM 745 C CA . THR A 1 89 ? 1.681 -0.431 22.935 1.00 74.38 89 THR A CA 1
ATOM 746 C C . THR A 1 89 ? 0.434 -0.554 23.810 1.00 74.38 89 THR A C 1
ATOM 748 O O . THR A 1 89 ? -0.560 0.145 23.599 1.00 74.38 89 THR A O 1
ATOM 751 N N . HIS A 1 90 ? 0.473 -1.427 24.815 1.00 73.50 90 HIS A N 1
ATOM 752 C CA . HIS A 1 90 ? -0.647 -1.590 25.745 1.00 73.50 90 HIS A CA 1
ATOM 753 C C . HIS A 1 90 ? -1.097 -0.242 26.352 1.00 73.50 90 HIS A C 1
ATOM 755 O O . HIS A 1 90 ? -2.290 0.017 26.480 1.00 73.50 90 HIS A O 1
ATOM 761 N N . GLU A 1 91 ? -0.152 0.656 26.652 1.00 75.81 91 GLU A N 1
ATOM 762 C CA . GLU A 1 91 ? -0.435 2.005 27.160 1.00 75.81 91 GLU A CA 1
ATOM 763 C C . GLU A 1 91 ? -1.119 2.902 26.117 1.00 75.81 91 GLU A C 1
ATOM 765 O O . GLU A 1 91 ? -2.101 3.566 26.440 1.00 75.81 91 GLU A O 1
ATOM 770 N N . GLU A 1 92 ? -0.673 2.881 24.857 1.00 75.69 92 GLU A N 1
ATOM 771 C CA . GLU A 1 92 ? -1.305 3.641 23.765 1.00 75.69 92 GLU A CA 1
ATOM 772 C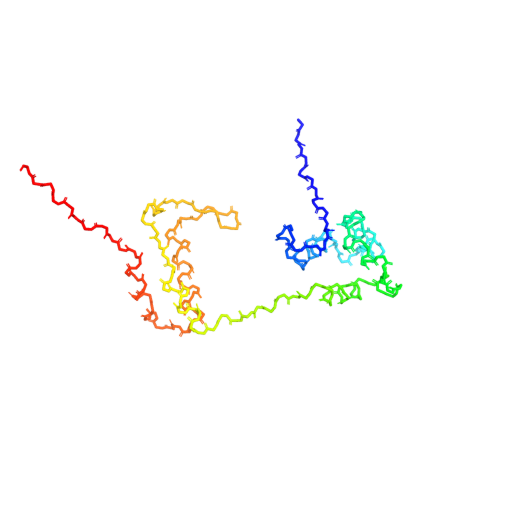 C . GLU A 1 92 ? -2.714 3.121 23.441 1.00 75.69 92 GLU A C 1
ATOM 774 O O . GLU A 1 92 ? -3.609 3.901 23.114 1.00 75.69 92 GLU A O 1
ATOM 779 N N . LEU A 1 93 ? -2.935 1.806 23.542 1.00 77.50 93 LEU A N 1
ATOM 780 C CA . LEU A 1 93 ? -4.256 1.198 23.387 1.00 77.50 93 LEU A CA 1
ATOM 781 C C . LEU A 1 93 ? -5.199 1.606 24.525 1.00 77.50 93 LEU A C 1
ATOM 783 O O . LEU A 1 93 ? -6.354 1.938 24.255 1.00 77.50 93 LEU A O 1
ATOM 787 N N . LEU A 1 94 ? -4.713 1.648 25.771 1.00 76.75 94 LEU A N 1
ATOM 788 C CA . LEU A 1 94 ? -5.477 2.156 26.914 1.00 76.75 94 LEU A CA 1
ATOM 789 C C . LEU A 1 94 ? -5.786 3.650 26.776 1.00 76.75 94 LEU A C 1
ATOM 791 O O . LEU A 1 94 ? -6.929 4.059 26.978 1.00 76.75 94 LEU A O 1
ATOM 795 N N . GLU A 1 95 ? -4.805 4.468 26.387 1.00 79.81 95 GLU A N 1
ATOM 796 C CA . GLU A 1 95 ? -5.015 5.899 26.153 1.00 79.81 95 GLU A CA 1
ATOM 797 C C . GLU A 1 95 ? -6.056 6.120 25.054 1.00 79.81 95 GLU A C 1
ATOM 799 O O . GLU A 1 95 ? -6.996 6.898 25.231 1.00 79.81 95 GLU A O 1
ATOM 804 N N . LYS A 1 96 ? -5.946 5.380 23.946 1.00 80.19 96 LYS A N 1
ATOM 805 C CA . LYS A 1 96 ? -6.904 5.442 22.845 1.00 80.19 96 LYS A CA 1
ATOM 806 C C . LYS A 1 96 ? -8.298 5.021 23.294 1.00 80.19 96 LYS A C 1
ATOM 808 O O . LYS A 1 96 ? -9.245 5.750 23.027 1.00 80.19 96 LYS A O 1
ATOM 813 N N . LEU A 1 97 ? -8.420 3.918 24.031 1.00 80.75 97 LEU A N 1
ATOM 814 C CA . LEU A 1 97 ? -9.685 3.458 24.603 1.00 80.75 97 LEU A CA 1
ATOM 815 C C . LEU A 1 97 ? -10.321 4.540 25.492 1.00 80.75 97 LEU A C 1
ATOM 817 O O . LEU A 1 97 ? -11.509 4.837 25.366 1.00 80.75 97 LEU A O 1
ATOM 821 N N . HIS A 1 98 ? -9.527 5.193 26.340 1.00 76.19 98 HIS A N 1
ATOM 822 C CA . HIS A 1 98 ? -9.996 6.269 27.212 1.00 76.19 98 HIS A CA 1
ATOM 823 C C . HIS A 1 98 ? -10.367 7.541 26.432 1.00 76.19 98 HIS A C 1
ATOM 825 O O . HIS A 1 98 ? -11.301 8.246 26.825 1.00 76.19 98 HIS A O 1
ATOM 831 N N . ALA A 1 99 ? -9.683 7.815 25.320 1.00 77.19 99 ALA A N 1
ATOM 832 C CA . ALA A 1 99 ? -9.952 8.935 24.424 1.00 77.19 99 ALA A CA 1
ATOM 833 C C . ALA A 1 99 ? -11.149 8.698 23.484 1.00 77.19 99 ALA A C 1
ATOM 835 O O . ALA A 1 99 ? -11.721 9.668 22.976 1.00 77.19 99 ALA A O 1
ATOM 836 N N . THR A 1 100 ? -11.565 7.445 23.262 1.00 77.38 100 THR A N 1
ATOM 837 C CA . THR A 1 100 ? -12.716 7.092 22.418 1.00 77.38 100 THR A CA 1
ATOM 838 C C . THR A 1 100 ? -14.022 7.595 23.049 1.00 77.38 100 THR A C 1
ATOM 840 O O . THR A 1 100 ? -14.675 6.935 23.864 1.00 77.38 100 THR A O 1
ATOM 843 N N . MET A 1 101 ? -14.427 8.806 22.656 1.00 73.06 101 MET A N 1
ATOM 844 C CA . MET A 1 101 ? -15.642 9.475 23.120 1.00 73.06 101 MET A CA 1
ATOM 845 C C . MET A 1 101 ? -16.761 9.426 22.080 1.00 73.06 101 MET A C 1
ATOM 847 O O . MET A 1 101 ? -16.591 9.848 20.937 1.00 73.06 101 MET A O 1
ATOM 851 N N . LEU A 1 102 ? -17.960 9.034 22.513 1.00 66.94 102 LEU A N 1
ATOM 852 C CA . LEU A 1 102 ? -19.178 9.221 21.731 1.00 66.94 102 LEU A CA 1
ATOM 853 C C . LEU A 1 102 ? -19.854 10.530 22.142 1.00 66.94 102 LEU A C 1
ATOM 855 O O . LEU A 1 102 ? -20.549 10.604 23.158 1.00 66.94 102 LEU A O 1
ATOM 859 N N . ASN A 1 103 ? -19.680 11.580 21.338 1.00 64.88 103 ASN A N 1
ATOM 860 C CA . ASN A 1 103 ? -20.391 12.833 21.573 1.00 64.88 103 ASN A CA 1
ATOM 861 C C . ASN A 1 103 ? -21.905 12.616 21.399 1.00 64.88 103 ASN A C 1
ATOM 863 O O . ASN A 1 103 ? -22.361 12.187 20.338 1.00 64.88 103 ASN A O 1
ATOM 867 N N . LYS A 1 104 ? -22.701 12.950 22.423 1.00 61.56 104 LYS A N 1
ATOM 868 C CA . LYS A 1 104 ? -24.159 12.752 22.413 1.00 61.56 104 LYS A CA 1
ATOM 869 C C . LYS A 1 104 ? -24.891 13.446 21.275 1.00 61.56 104 LYS A C 1
ATOM 871 O O . LYS A 1 104 ? -25.914 12.925 20.848 1.00 61.56 104 LYS A O 1
ATOM 876 N N . VAL A 1 105 ? -24.379 14.573 20.775 1.00 60.28 105 VAL A N 1
ATOM 877 C CA . VAL A 1 105 ? -24.964 15.273 19.612 1.00 60.28 105 VAL A CA 1
ATOM 878 C C . VAL A 1 105 ? -24.947 14.385 18.365 1.00 60.28 105 VAL A C 1
ATOM 880 O O . VAL A 1 105 ? -25.806 14.511 17.501 1.00 60.28 105 VAL A O 1
ATOM 883 N N . ASN A 1 106 ? -24.008 13.441 18.312 1.00 61.03 106 ASN A N 1
ATOM 884 C CA . ASN A 1 106 ? -23.855 12.526 17.199 1.00 61.03 106 ASN A CA 1
ATOM 885 C C . ASN A 1 106 ? -24.613 11.212 17.419 1.00 61.03 106 ASN A C 1
ATOM 887 O O . ASN A 1 106 ? -24.736 10.457 16.462 1.00 61.03 106 ASN A O 1
ATOM 891 N N . ILE A 1 107 ? -25.137 10.910 18.620 1.00 66.56 107 ILE A N 1
ATOM 892 C CA . ILE A 1 107 ? -25.880 9.662 18.882 1.00 66.56 107 ILE A CA 1
ATOM 893 C C . ILE A 1 107 ? -27.144 9.624 18.019 1.00 66.56 107 ILE A C 1
ATOM 895 O O . ILE A 1 107 ? -27.977 10.523 18.079 1.00 66.56 107 ILE A O 1
ATOM 899 N N . GLY A 1 108 ? -27.285 8.559 17.226 1.00 64.25 108 GLY A N 1
ATOM 900 C CA . GLY A 1 108 ? -28.392 8.390 16.275 1.00 64.25 108 GLY A CA 1
ATOM 901 C C . GLY A 1 108 ? -28.113 8.979 14.888 1.00 64.25 108 GLY A C 1
ATOM 902 O O . GLY A 1 108 ? -28.877 8.726 13.960 1.00 64.25 108 GLY A O 1
ATOM 903 N N . GLY A 1 109 ? -26.999 9.700 14.723 1.00 77.06 109 GLY A N 1
ATOM 904 C CA . GLY A 1 109 ? -26.449 10.038 13.414 1.00 77.06 109 GLY A CA 1
ATOM 905 C C . GLY A 1 109 ? -25.895 8.809 12.691 1.00 77.06 109 GLY A C 1
ATOM 906 O O . GLY A 1 109 ? -25.662 7.763 13.301 1.00 77.06 109 GLY A O 1
ATOM 907 N N . MET A 1 110 ? -25.664 8.948 11.388 1.00 79.00 110 MET A N 1
ATOM 908 C CA . MET A 1 110 ? -24.999 7.939 10.565 1.00 79.00 110 MET A CA 1
ATOM 909 C C . MET A 1 110 ? -23.628 8.452 10.132 1.00 79.00 110 MET A C 1
ATOM 911 O O . MET A 1 110 ? -23.492 9.614 9.749 1.00 79.00 110 MET A O 1
ATOM 915 N N . VAL A 1 111 ? -22.634 7.576 10.186 1.00 77.50 111 VAL A N 1
ATOM 916 C CA . VAL A 1 111 ? -21.291 7.782 9.645 1.00 77.50 111 VAL A CA 1
ATOM 917 C C . VAL A 1 111 ? -21.068 6.814 8.495 1.00 77.50 111 VAL A C 1
ATOM 919 O O . VAL A 1 111 ? -21.596 5.704 8.504 1.00 77.50 111 VAL A O 1
ATOM 922 N N . ASP A 1 112 ? -20.312 7.254 7.496 1.00 69.88 112 ASP A N 1
ATOM 923 C CA . ASP A 1 112 ? -19.851 6.380 6.422 1.00 69.88 112 ASP A CA 1
ATOM 924 C C . ASP A 1 112 ? -18.644 5.581 6.930 1.00 69.88 112 ASP A C 1
ATOM 926 O O . ASP A 1 112 ? -17.653 6.162 7.386 1.00 69.88 112 ASP A O 1
ATOM 930 N N . ARG A 1 113 ? -18.760 4.255 6.911 1.00 63.78 113 ARG A N 1
ATOM 931 C CA . ARG A 1 113 ? -17.689 3.300 7.194 1.00 63.78 113 ARG A CA 1
ATOM 932 C C . ARG A 1 113 ? -17.594 2.371 5.994 1.00 63.78 113 ARG A C 1
ATOM 934 O O . ARG A 1 113 ? -18.519 1.614 5.732 1.00 63.78 113 ARG A O 1
ATOM 941 N N . ASP A 1 114 ? -16.486 2.462 5.265 1.00 65.50 114 ASP A N 1
ATOM 942 C CA . ASP A 1 114 ? -16.183 1.620 4.102 1.00 65.50 114 ASP A CA 1
ATOM 943 C C . ASP A 1 114 ? -17.293 1.572 3.029 1.00 65.50 114 ASP A C 1
ATOM 945 O O . ASP A 1 114 ? -17.426 0.590 2.302 1.00 65.50 114 ASP A O 1
ATOM 949 N N . GLY A 1 115 ? -18.057 2.663 2.878 1.00 62.59 115 GLY A N 1
ATOM 950 C CA . GLY A 1 115 ? -19.154 2.776 1.914 1.00 62.59 115 GLY A CA 1
ATOM 951 C C . GLY A 1 115 ? -20.538 2.445 2.480 1.00 62.59 115 GLY A C 1
ATOM 952 O O . GLY A 1 115 ? -21.532 2.676 1.788 1.00 62.59 115 GLY A O 1
ATOM 953 N N . ASP A 1 116 ? -20.620 1.978 3.729 1.00 66.62 116 ASP A N 1
ATOM 954 C CA . ASP A 1 116 ? -21.871 1.697 4.425 1.00 66.62 116 ASP A CA 1
ATOM 955 C C . ASP A 1 116 ? -22.204 2.779 5.457 1.00 66.62 116 ASP A C 1
ATOM 957 O O . ASP A 1 116 ? -21.358 3.273 6.207 1.00 66.62 116 ASP A O 1
ATOM 961 N N . LYS A 1 117 ? -23.489 3.145 5.528 1.00 77.50 117 LYS A N 1
ATOM 962 C CA . LYS A 1 117 ? -23.994 4.068 6.550 1.00 77.50 117 LYS A CA 1
ATOM 963 C C . LYS A 1 117 ? -24.271 3.306 7.836 1.00 77.50 117 LYS A C 1
ATOM 965 O O . LYS A 1 117 ? -25.300 2.646 7.963 1.00 77.50 117 LYS A O 1
ATOM 970 N N . VAL A 1 118 ? -23.383 3.458 8.807 1.00 79.50 118 VAL A N 1
ATOM 971 C CA . VAL A 1 118 ? -23.493 2.835 10.127 1.00 79.50 118 VAL A CA 1
ATOM 972 C C . VAL A 1 118 ? -23.903 3.891 11.144 1.00 79.50 118 VAL A C 1
ATOM 974 O O . VAL A 1 118 ? -23.463 5.040 11.087 1.00 79.50 118 VAL A O 1
ATOM 977 N N . TYR A 1 119 ? -24.762 3.534 12.097 1.00 80.88 119 TYR A N 1
ATOM 978 C CA . TYR A 1 119 ? -25.081 4.454 13.181 1.00 80.88 119 TYR A CA 1
ATOM 979 C C . TYR A 1 119 ? -23.837 4.754 14.020 1.00 80.88 119 TYR A C 1
ATOM 981 O O . TYR A 1 119 ? -23.079 3.861 14.382 1.00 80.88 119 TYR A O 1
ATOM 989 N N . THR A 1 120 ? -23.664 6.010 14.410 1.00 78.06 120 THR A N 1
ATOM 990 C CA . THR A 1 120 ? -22.532 6.490 15.223 1.00 78.06 120 THR A CA 1
ATOM 991 C C . THR A 1 120 ? -22.310 5.705 16.514 1.00 78.06 120 THR A C 1
ATOM 993 O O . THR A 1 120 ? -21.171 5.514 16.920 1.00 78.06 120 THR A O 1
ATOM 996 N N . HIS A 1 121 ? -23.382 5.243 17.161 1.00 75.25 121 HIS A N 1
ATOM 997 C CA . HIS A 1 121 ? -23.291 4.448 18.386 1.00 75.25 121 HIS A CA 1
ATOM 998 C C . HIS A 1 121 ? -22.840 3.006 18.122 1.00 75.25 121 HIS A C 1
ATOM 1000 O O . HIS A 1 121 ? -22.149 2.440 18.961 1.00 75.25 121 HIS A O 1
ATOM 1006 N N . VAL A 1 122 ? -23.192 2.443 16.960 1.00 79.25 122 VAL A N 1
ATOM 1007 C CA . VAL A 1 122 ? -22.715 1.126 16.511 1.00 79.25 122 V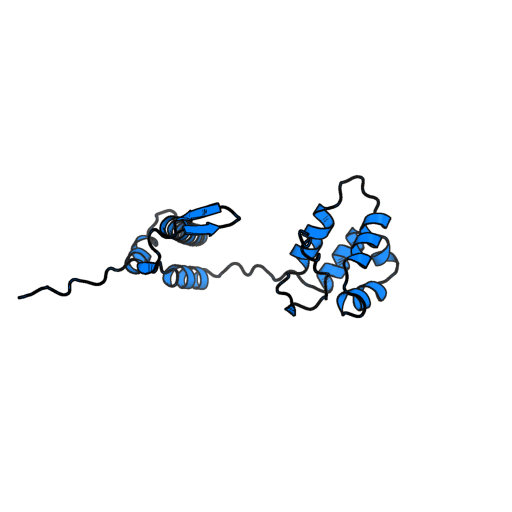AL A CA 1
ATOM 1008 C C . VAL A 1 122 ? -21.239 1.226 16.144 1.00 79.25 122 VAL A C 1
ATOM 1010 O O . VAL A 1 122 ? -20.431 0.506 16.708 1.00 79.25 122 VAL A O 1
ATOM 1013 N N . ALA A 1 123 ? -20.860 2.214 15.328 1.00 78.25 123 ALA A N 1
ATOM 1014 C CA . ALA A 1 123 ? -19.463 2.436 14.954 1.00 78.25 123 ALA A CA 1
ATOM 1015 C C . ALA A 1 123 ? -18.551 2.695 16.170 1.00 78.25 123 ALA A C 1
ATOM 1017 O O . ALA A 1 123 ? -17.395 2.278 16.173 1.00 78.25 123 ALA A O 1
ATOM 1018 N N . TRP A 1 124 ? -19.067 3.373 17.202 1.00 82.62 124 TRP A N 1
ATOM 1019 C CA . TRP A 1 124 ? -18.364 3.550 18.473 1.00 82.62 124 TRP A CA 1
ATOM 1020 C C . TRP A 1 124 ? -18.235 2.240 19.253 1.00 82.62 124 TRP A C 1
ATOM 1022 O O . TRP A 1 124 ? -17.153 1.948 19.750 1.00 82.62 124 TRP A O 1
ATOM 1032 N N . ALA A 1 125 ? -19.305 1.444 19.347 1.00 81.00 125 ALA A N 1
ATOM 1033 C CA . ALA A 1 125 ? -19.257 0.151 20.025 1.00 81.00 125 ALA A CA 1
ATOM 1034 C C . ALA A 1 125 ? -18.264 -0.806 19.344 1.00 81.00 125 ALA A C 1
ATOM 1036 O O . ALA A 1 125 ? -17.469 -1.435 20.036 1.00 81.00 125 ALA A O 1
ATOM 1037 N N . ASP A 1 126 ? -18.242 -0.839 18.008 1.00 80.62 126 ASP A N 1
ATOM 1038 C CA . ASP A 1 126 ? -17.293 -1.639 17.225 1.00 80.62 126 ASP A CA 1
ATOM 1039 C C . ASP A 1 126 ? -15.839 -1.204 17.472 1.00 80.62 126 ASP A C 1
ATOM 1041 O O . ASP A 1 126 ? -14.935 -2.031 17.558 1.00 80.62 126 ASP A O 1
ATOM 1045 N N . GLU A 1 127 ? -15.596 0.104 17.602 1.00 80.56 127 GLU A N 1
ATOM 1046 C CA . GLU A 1 127 ? -14.265 0.638 17.906 1.00 80.56 127 GLU A CA 1
ATOM 1047 C C . GLU A 1 127 ? -13.819 0.317 19.337 1.00 80.56 127 GLU A C 1
ATOM 1049 O O . GLU A 1 127 ? -12.670 -0.071 19.539 1.00 80.56 127 GLU A O 1
ATOM 1054 N N . VAL A 1 128 ? -14.719 0.429 20.320 1.00 81.75 128 VAL A N 1
ATOM 1055 C CA . VAL A 1 128 ? -14.442 0.026 21.706 1.00 81.75 128 VAL A CA 1
ATOM 1056 C C . VAL A 1 128 ? -14.136 -1.466 21.777 1.00 81.75 128 VAL A C 1
ATOM 1058 O O . VAL A 1 128 ? -13.140 -1.832 22.391 1.00 81.75 128 VAL A O 1
ATOM 1061 N N . GLN A 1 129 ? -14.931 -2.306 21.107 1.00 79.06 129 GLN A N 1
ATOM 1062 C CA . GLN A 1 129 ? -14.721 -3.752 21.082 1.00 79.06 129 GLN A CA 1
ATOM 1063 C C . GLN A 1 129 ? -13.363 -4.111 20.469 1.00 79.06 129 GLN A C 1
ATOM 1065 O O . GLN A 1 129 ? -12.601 -4.868 21.062 1.00 79.06 129 GLN A O 1
ATOM 1070 N N . ALA A 1 130 ? -13.009 -3.508 19.330 1.00 80.62 130 ALA A N 1
ATOM 1071 C CA . ALA A 1 130 ? -11.717 -3.748 18.692 1.00 80.62 130 ALA A CA 1
ATOM 1072 C C . ALA A 1 130 ? -10.528 -3.353 19.589 1.00 80.62 130 ALA A C 1
ATOM 1074 O O . ALA A 1 130 ? -9.486 -4.005 19.556 1.00 80.62 130 ALA A O 1
ATOM 1075 N N . LEU A 1 131 ? -10.669 -2.292 20.393 1.00 79.56 131 LEU A N 1
ATOM 1076 C CA . LEU A 1 131 ? -9.635 -1.862 21.338 1.00 79.56 131 LEU A CA 1
ATOM 1077 C C . LEU A 1 131 ? -9.538 -2.786 22.554 1.00 79.56 131 LEU A C 1
ATOM 1079 O O . LEU A 1 131 ? -8.429 -3.075 22.992 1.00 79.56 131 LEU A O 1
ATOM 1083 N N . THR A 1 132 ? -10.662 -3.268 23.088 1.00 81.19 132 THR A N 1
ATOM 1084 C CA . THR A 1 132 ? -10.653 -4.227 24.203 1.00 81.19 132 THR A CA 1
ATOM 1085 C C . THR A 1 132 ? -10.134 -5.596 23.780 1.00 81.19 132 THR A C 1
ATOM 1087 O O . THR A 1 132 ? -9.387 -6.212 24.536 1.00 81.19 132 THR A O 1
ATOM 1090 N N . ASP A 1 133 ? -10.443 -6.031 22.555 1.00 79.75 133 ASP A N 1
ATOM 1091 C CA . ASP A 1 133 ? -9.896 -7.260 21.974 1.00 79.75 133 ASP A CA 1
ATOM 1092 C C . ASP A 1 133 ? -8.377 -7.146 21.794 1.00 79.75 133 ASP A C 1
ATOM 1094 O O . ASP A 1 133 ? -7.641 -8.058 22.151 1.00 79.75 133 ASP A O 1
ATOM 1098 N N . ALA A 1 134 ? -7.886 -5.996 21.315 1.00 79.12 134 ALA A N 1
ATOM 1099 C CA . ALA A 1 134 ? -6.450 -5.729 21.185 1.00 79.12 134 ALA A CA 1
ATOM 1100 C C . ALA A 1 134 ? -5.714 -5.608 22.537 1.00 79.12 134 ALA A C 1
ATOM 1102 O O . ALA A 1 134 ? -4.490 -5.697 22.576 1.00 79.12 134 ALA A O 1
ATOM 1103 N N . LEU A 1 135 ? -6.446 -5.389 23.633 1.00 80.56 135 LEU A N 1
ATOM 1104 C CA . LEU A 1 135 ? -5.931 -5.367 25.007 1.00 80.56 135 LEU A CA 1
ATOM 1105 C C . LEU A 1 135 ? -6.048 -6.732 25.709 1.00 80.56 135 LEU A C 1
ATOM 1107 O O . LEU A 1 135 ? -5.757 -6.813 26.903 1.00 80.56 135 LEU A O 1
ATOM 1111 N N . ASP A 1 136 ? -6.479 -7.777 24.992 1.00 81.12 136 ASP A N 1
ATOM 1112 C CA . ASP A 1 136 ? -6.760 -9.115 25.525 1.00 81.12 136 ASP A CA 1
ATOM 1113 C C . ASP A 1 136 ? -7.756 -9.106 26.710 1.00 81.12 136 ASP A C 1
ATOM 1115 O O . ASP A 1 136 ? -7.705 -9.957 27.605 1.00 81.12 136 ASP A O 1
ATOM 1119 N N . ASP A 1 137 ? -8.706 -8.159 26.734 1.00 78.00 137 ASP A N 1
ATOM 1120 C CA . ASP A 1 137 ? -9.736 -8.056 27.778 1.00 78.00 137 ASP A CA 1
ATOM 1121 C C . ASP A 1 137 ? -10.873 -9.066 27.559 1.00 78.00 137 ASP A C 1
ATOM 1123 O O . ASP A 1 137 ? -12.038 -8.724 27.350 1.00 78.00 137 ASP A O 1
ATOM 1127 N N . ALA A 1 138 ? -10.536 -10.352 27.650 1.00 70.75 138 ALA A N 1
ATOM 1128 C CA . ALA A 1 138 ? -11.461 -11.467 27.441 1.00 70.75 138 ALA A CA 1
ATOM 1129 C C . ALA A 1 138 ? -12.674 -11.465 28.395 1.00 70.75 138 ALA A C 1
ATOM 1131 O O . ALA A 1 138 ? -13.670 -12.140 28.136 1.00 70.75 138 ALA A O 1
ATOM 1132 N N . ASN A 1 139 ? -12.596 -10.724 29.505 1.00 74.06 139 ASN A N 1
ATOM 1133 C CA . ASN A 1 139 ? -13.661 -10.621 30.503 1.00 74.06 139 ASN A CA 1
ATOM 1134 C C . ASN A 1 139 ? -14.499 -9.333 30.376 1.00 74.06 139 ASN A C 1
ATOM 1136 O O . ASN A 1 139 ? -15.477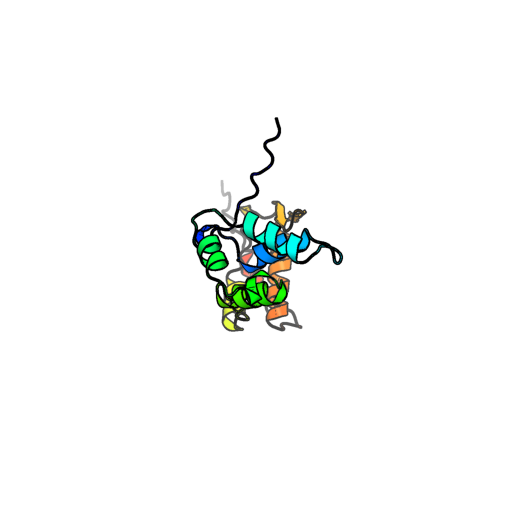 -9.178 31.110 1.00 74.06 139 ASN A O 1
ATOM 1140 N N . GLY A 1 140 ? -14.134 -8.411 29.477 1.00 72.81 140 GLY A N 1
ATOM 1141 C CA . GLY A 1 140 ? -14.857 -7.158 29.247 1.00 72.81 140 GLY A CA 1
ATOM 1142 C C . GLY A 1 140 ? -14.800 -6.164 30.414 1.00 72.81 140 GLY A C 1
ATOM 1143 O O . GLY A 1 140 ? -15.727 -5.368 30.587 1.00 72.81 140 GLY A O 1
ATOM 1144 N N . TYR A 1 141 ? -13.755 -6.199 31.246 1.00 79.00 141 TYR A N 1
ATOM 1145 C CA . TYR A 1 141 ? -13.611 -5.318 32.413 1.00 79.00 141 TYR A CA 1
ATOM 1146 C C . TYR A 1 141 ? -13.242 -3.871 32.065 1.00 79.00 141 TYR A C 1
ATOM 1148 O O . TYR A 1 141 ? -13.387 -2.977 32.907 1.00 79.00 141 TYR A O 1
ATOM 1156 N N . LEU A 1 142 ? -12.800 -3.613 30.837 1.00 77.50 142 LEU A N 1
ATOM 1157 C CA . LEU A 1 142 ? -12.444 -2.284 30.354 1.00 77.50 142 LEU A CA 1
ATOM 1158 C C . LEU A 1 142 ? -13.653 -1.524 29.782 1.00 77.50 142 LEU A C 1
ATOM 1160 O O . LEU A 1 142 ? -13.703 -0.295 29.859 1.00 77.50 142 LEU A O 1
ATOM 1164 N N . ILE A 1 143 ? -14.689 -2.226 29.306 1.00 74.06 143 ILE A N 1
ATOM 1165 C CA . ILE A 1 143 ? -15.927 -1.614 28.781 1.00 74.06 143 ILE A CA 1
ATOM 1166 C C . ILE A 1 143 ? -16.631 -0.733 29.841 1.00 74.06 143 ILE A C 1
ATOM 1168 O O . ILE A 1 143 ? -16.994 0.410 29.532 1.00 74.06 143 ILE A O 1
ATOM 1172 N N . PRO A 1 144 ? -16.791 -1.166 31.112 1.00 76.44 144 PRO A N 1
ATOM 1173 C CA . PRO A 1 144 ? -17.330 -0.312 32.171 1.00 76.44 144 PRO A CA 1
ATOM 1174 C C . PRO A 1 144 ? -16.513 0.960 32.424 1.00 76.44 144 PRO A C 1
ATOM 1176 O O . PRO A 1 144 ? -17.089 1.979 32.813 1.00 76.44 144 PRO A O 1
ATOM 1179 N N . GLN A 1 145 ? -15.196 0.932 32.187 1.00 75.75 145 GLN A N 1
ATOM 1180 C CA . GLN A 1 145 ? -14.322 2.085 32.412 1.00 75.75 145 GLN A CA 1
ATOM 1181 C C . GLN A 1 145 ? -14.596 3.188 31.393 1.00 75.75 145 GLN A C 1
ATOM 1183 O O . GLN A 1 145 ? -14.652 4.357 31.758 1.00 75.75 145 GLN A O 1
ATOM 1188 N N . VAL A 1 146 ? -14.897 2.841 30.141 1.00 71.69 146 VAL A N 1
ATOM 1189 C CA . VAL A 1 146 ? -15.244 3.817 29.093 1.00 71.69 146 VAL A CA 1
ATOM 1190 C C . VAL A 1 146 ? -16.732 4.141 29.014 1.00 71.69 146 VAL A C 1
ATOM 1192 O O . VAL A 1 146 ? -17.115 5.107 28.361 1.00 71.69 146 VAL A O 1
ATOM 1195 N N . HIS A 1 147 ? -17.593 3.438 29.752 1.00 69.62 147 HIS A N 1
ATOM 1196 C CA . HIS A 1 147 ? -19.029 3.741 29.808 1.00 69.62 147 HIS A CA 1
ATOM 1197 C C . HIS A 1 147 ? -19.313 5.185 30.276 1.00 69.62 147 HIS A C 1
ATOM 1199 O O . HIS A 1 147 ? -20.281 5.827 29.857 1.00 69.62 147 HIS A O 1
ATOM 1205 N N . HIS A 1 148 ? -18.432 5.755 31.106 1.00 65.50 148 HIS A N 1
ATOM 1206 C CA . HIS A 1 148 ? -18.512 7.155 31.527 1.00 65.50 148 HIS A CA 1
ATOM 1207 C C . HIS A 1 148 ? -18.248 8.174 30.395 1.00 65.50 148 HIS A C 1
ATOM 1209 O O . HIS A 1 148 ? -18.692 9.319 30.507 1.00 65.50 148 HIS A O 1
ATOM 1215 N N . ASN A 1 149 ? -17.643 7.758 29.278 1.00 63.88 149 ASN A N 1
ATOM 1216 C CA . ASN A 1 149 ? -17.466 8.581 28.077 1.00 63.88 149 ASN A CA 1
ATOM 1217 C C . ASN A 1 149 ? -18.793 8.791 27.321 1.00 63.88 149 ASN A C 1
ATOM 1219 O O . ASN A 1 149 ? -18.869 9.621 26.419 1.00 63.88 149 ASN A O 1
ATOM 1223 N N . ILE A 1 150 ? -19.873 8.113 27.744 1.00 62.53 150 ILE A N 1
ATOM 1224 C CA . ILE A 1 150 ? -21.254 8.275 27.254 1.00 62.53 150 ILE A CA 1
ATOM 1225 C C . ILE A 1 150 ? -22.063 9.263 28.145 1.00 62.53 150 ILE A C 1
ATOM 1227 O O . ILE A 1 150 ? -23.300 9.302 28.119 1.00 62.53 150 ILE A O 1
ATOM 1231 N N . ARG A 1 151 ? -21.422 10.076 29.004 1.00 55.19 151 ARG A N 1
ATOM 1232 C CA . ARG A 1 151 ? -22.121 10.837 30.069 1.00 55.19 151 ARG A CA 1
ATOM 1233 C C . ARG A 1 151 ? -23.198 11.828 29.582 1.00 55.19 151 ARG A C 1
ATOM 1235 O O . ARG A 1 151 ? -23.056 12.562 28.608 1.00 55.19 151 ARG A O 1
ATOM 1242 N N . LYS A 1 152 ? -24.327 11.826 30.311 1.00 46.88 152 LYS A N 1
ATOM 1243 C CA . LYS A 1 152 ? -25.482 12.748 30.227 1.00 46.88 152 LYS A CA 1
ATOM 1244 C C . LYS A 1 152 ? -25.098 14.128 30.794 1.00 46.88 152 LYS A C 1
ATOM 1246 O O . LYS A 1 152 ? -24.476 14.175 31.850 1.00 46.88 152 LYS A O 1
ATOM 1251 N N . LYS A 1 153 ? -25.578 15.235 30.205 1.00 41.16 153 LYS A N 1
ATOM 1252 C CA . LYS A 1 153 ? -25.822 16.442 31.017 1.00 41.16 153 LYS A CA 1
ATOM 1253 C C . LYS A 1 153 ? -26.969 16.125 31.978 1.00 41.16 153 LYS A C 1
ATOM 1255 O O . LYS A 1 153 ? -28.034 15.686 31.544 1.00 41.16 153 LYS A O 1
ATOM 1260 N N . GLY A 1 154 ? -26.713 16.296 33.270 1.00 37.53 154 GLY A N 1
ATOM 1261 C CA . GLY A 1 154 ? -27.739 16.286 34.301 1.00 37.53 154 GLY A CA 1
ATOM 1262 C C . GLY A 1 154 ? -28.710 17.451 34.113 1.00 37.53 154 GLY A C 1
ATOM 1263 O O . GLY A 1 154 ? -28.319 18.541 33.702 1.00 37.53 154 GLY A O 1
ATOM 1264 N N . PHE A 1 155 ? -29.978 17.149 34.384 1.00 43.59 155 PHE A N 1
ATOM 1265 C CA . PHE A 1 155 ? -31.059 18.038 34.800 1.00 43.59 155 PHE A CA 1
ATOM 1266 C C . PHE A 1 155 ? -30.623 19.461 35.198 1.00 43.59 155 PHE A C 1
ATOM 1268 O O . PHE A 1 155 ? -30.058 19.660 36.269 1.00 43.59 155 PHE A O 1
ATOM 1275 N N . ALA A 1 156 ? -31.002 20.458 34.396 1.00 35.69 156 ALA A N 1
ATOM 1276 C CA . ALA A 1 156 ? -31.390 21.749 34.950 1.00 35.69 156 ALA A CA 1
ATOM 1277 C C . ALA A 1 156 ? -32.903 21.678 35.183 1.00 35.69 156 ALA A C 1
ATOM 1279 O O . ALA A 1 156 ? -33.685 21.601 34.234 1.00 35.69 156 ALA A O 1
ATOM 1280 N N . LEU A 1 157 ? -33.286 21.603 36.458 1.00 37.16 157 LEU A N 1
ATOM 1281 C CA . LEU A 1 157 ? -34.661 21.728 36.920 1.00 37.16 157 LEU A CA 1
ATOM 1282 C C . LEU A 1 157 ? -35.303 22.971 36.299 1.00 37.16 157 LEU A C 1
ATOM 1284 O O . LEU A 1 157 ? -34.853 24.094 36.511 1.00 37.16 157 LEU A O 1
ATOM 1288 N N . ARG A 1 158 ? -36.395 22.750 35.570 1.00 41.16 158 ARG A N 1
ATOM 1289 C CA . ARG A 1 158 ? -37.438 23.751 35.387 1.00 41.16 158 ARG A CA 1
ATOM 1290 C C . ARG A 1 158 ? -38.108 23.892 36.757 1.00 41.16 158 ARG A C 1
ATOM 1292 O O . ARG A 1 158 ? -38.841 22.997 37.166 1.00 41.16 158 ARG A O 1
ATOM 1299 N N . MET A 1 159 ? -37.789 24.952 37.485 1.00 37.25 159 MET A N 1
ATOM 1300 C CA . MET A 1 159 ? -38.606 25.436 38.595 1.00 37.25 159 MET A CA 1
ATOM 1301 C C . MET A 1 159 ? -39.176 26.776 38.143 1.00 37.25 159 MET A C 1
ATOM 1303 O O . MET A 1 159 ? -38.432 27.621 37.644 1.00 37.25 159 MET A O 1
ATOM 1307 N N . SER A 1 160 ? -40.504 26.840 38.207 1.00 44.94 160 SER A N 1
ATOM 1308 C CA . SER A 1 160 ? -41.373 27.967 37.868 1.00 44.94 160 SER A CA 1
ATOM 1309 C C . SER A 1 160 ? -41.045 29.246 38.626 1.00 44.94 160 SER A C 1
ATOM 1311 O O . SER A 1 160 ? -40.489 29.141 39.742 1.00 44.94 160 SER A O 1
#

Foldseek 3Di:
DPDDPPLQAAQLDCVVVDQLVNVVVVLVVVDDPPQAQLNSLVSNLVSHDPPHPVNVVLVPDDVVLSRDPVSVVVVSCVSRPDDPPPLQPLVSLLVVLLVLADDPVQQQPWDDDPNDTDRSVVVSVVVNVVSCVSNVVPVCPCVVVNVCSPDDDDDPDPDD